Protein AF-A0A1E5H1C2-F1 (afdb_monomer)

Solvent-accessible surface area (backbone atoms only — not comparable to full-atom values): 9909 Å² total; per-residue (Å²): 133,84,81,73,75,81,50,32,29,40,32,38,46,50,62,60,50,41,64,56,42,41,72,36,27,68,92,46,72,70,67,57,64,72,64,46,50,55,28,45,54,50,37,39,63,76,68,68,50,92,62,48,50,32,43,39,26,72,94,72,74,42,76,48,85,47,63,93,86,61,96,70,83,68,59,74,91,54,32,43,55,30,37,47,40,84,45,89,51,100,44,64,61,52,39,51,54,49,46,52,53,50,35,60,67,40,62,58,45,58,39,33,40,22,51,72,87,38,75,40,31,37,38,40,52,56,97,92,38,66,27,37,42,77,65,51,62,73,92,79,52,79,81,72,86,64,49,69,60,61,72,87,45,43,48,91,81,49,66,89,59,58,64,78,72,74,121

Mean predicted aligned error: 8.04 Å

pLDDT: mean 79.49, std 15.52, range [37.47, 96.94]

Radius of gyration: 16.16 Å; Cα contacts (8 Å, |Δi|>4): 252; chains: 1; bounding box: 45×39×43 Å

Organism: NCBI:txid332950

Sequence (167 aa):
MINKPPEFCFSISYIELAANLETSIKGFKMLSENKLEERIVQYTIEAKTNDQLLFFEPELEVNVKRDTYYHIRPPSETSYLVFTQSISGPSFTNVENECLSIAESIGTNGFILLKNKAPCVAFLKKDKRWYWLPLQPYSQLPVMQTELLPFGEINEGEEFFTTFLKT

Nearest PDB structures (foldseek):
  6gb6-assembly1_A  TM=6.547E-01  e=3.790E+00  Mus musculus
  3p4o-assembly2_D  TM=6.894E-01  e=4.021E+00  Mus musculus
  3ftg-assembly1_A  TM=6.356E-01  e=4.266E+00  Mus musculus
  4n5e-assembly1_A  TM=6.238E-01  e=5.406E+00  Mus musculus
  3ws3-assembly1_A  TM=5.230E-01  e=4.526E+00  Mus musculus

Foldseek 3Di:
DPPDPWKKKKKDFPCCCQVPDVQWFAPDDWDDQVLLLVLVLVLCVVVVDPWFWWKQFVVVNDTDGDRSPDDDDDPPVGTGIMTMDIADDPDVANRQVVSVVSCVSSVTQKIFMDTNNHTAWIWGADPNFIAIDGQDAPVPHDDYPGHHDDPVRTPDPPPSCVVNPVD

Secondary structure (DSSP, 8-state):
---PPPPEEEEEEHHHHIIIIIHHBTT--PPPHHHHHHHHHHHHHHHT---EEEEEEGGGTEEEE--TT-S-PPPTTT-EEEEEEEE--SSHHHHHHHHHHHHHHHT-SEEEEEETTEEEEEEEEETTEEEEEESS-GGGSPPPSSEEPPGGGB-TT-HHHHGGG--

Structure (mmCIF, N/CA/C/O backbone):
data_AF-A0A1E5H1C2-F1
#
_entry.id   AF-A0A1E5H1C2-F1
#
loop_
_atom_site.group_PDB
_atom_site.id
_atom_site.type_symbol
_atom_site.label_atom_id
_atom_site.label_alt_id
_atom_site.label_comp_id
_atom_site.label_asym_id
_atom_site.label_entity_id
_atom_site.label_seq_id
_atom_site.pdbx_PDB_ins_code
_atom_site.Cartn_x
_atom_site.Cartn_y
_atom_site.Cartn_z
_atom_site.occupancy
_atom_site.B_iso_or_equiv
_atom_site.auth_seq_id
_atom_site.auth_comp_id
_atom_site.auth_asym_id
_atom_site.auth_atom_id
_atom_site.pdbx_PDB_model_num
ATOM 1 N N . MET A 1 1 ? 31.803 -12.620 -0.109 1.00 37.47 1 MET A N 1
ATOM 2 C CA . MET A 1 1 ? 30.844 -11.497 -0.065 1.00 37.47 1 MET A CA 1
ATOM 3 C C . MET A 1 1 ? 29.619 -11.992 0.676 1.00 37.47 1 MET A C 1
ATOM 5 O O . MET A 1 1 ? 29.053 -12.990 0.255 1.00 37.47 1 MET A O 1
ATOM 9 N N . ILE A 1 2 ? 29.278 -11.398 1.819 1.00 41.75 2 ILE A N 1
ATOM 10 C CA . ILE A 1 2 ? 28.038 -11.745 2.522 1.00 41.75 2 ILE A CA 1
ATOM 11 C C . ILE A 1 2 ? 26.930 -11.012 1.769 1.00 41.75 2 ILE A C 1
ATOM 13 O O . ILE A 1 2 ? 26.911 -9.783 1.773 1.00 41.75 2 ILE A O 1
ATOM 17 N N . ASN A 1 3 ? 26.068 -11.747 1.065 1.00 45.84 3 ASN A N 1
ATOM 18 C CA . ASN A 1 3 ? 24.878 -11.164 0.453 1.00 45.84 3 ASN A CA 1
ATOM 19 C C . ASN A 1 3 ? 23.990 -10.663 1.589 1.00 45.84 3 ASN A C 1
ATOM 21 O O . ASN A 1 3 ? 23.318 -11.451 2.254 1.00 45.84 3 ASN A O 1
ATOM 25 N N . LYS A 1 4 ? 24.042 -9.356 1.854 1.00 55.81 4 LYS A N 1
ATOM 26 C CA . LYS A 1 4 ? 23.090 -8.711 2.750 1.00 55.81 4 LYS A CA 1
ATOM 27 C C . LYS A 1 4 ? 21.698 -8.969 2.155 1.00 55.81 4 LYS A C 1
ATOM 29 O O . LYS A 1 4 ? 21.537 -8.761 0.948 1.00 55.81 4 LYS A O 1
ATOM 34 N N . PRO A 1 5 ? 20.732 -9.484 2.931 1.00 59.44 5 PRO A N 1
ATOM 35 C CA . PRO A 1 5 ? 19.395 -9.708 2.406 1.00 59.44 5 PRO A CA 1
ATOM 36 C C . PRO A 1 5 ? 18.827 -8.385 1.865 1.00 59.44 5 PRO A C 1
ATOM 38 O O . PRO A 1 5 ? 19.172 -7.323 2.397 1.00 59.44 5 PRO A O 1
ATOM 41 N N . PRO A 1 6 ? 18.015 -8.430 0.793 1.00 64.44 6 PRO A N 1
ATOM 42 C CA . PRO A 1 6 ? 17.378 -7.235 0.256 1.00 64.44 6 PRO A CA 1
ATOM 43 C C . PRO A 1 6 ? 16.566 -6.536 1.348 1.00 64.44 6 PRO A C 1
ATOM 45 O O . PRO A 1 6 ? 15.863 -7.184 2.121 1.00 64.44 6 PRO A O 1
ATOM 48 N N . GLU A 1 7 ? 16.692 -5.215 1.410 1.00 84.69 7 GLU A N 1
ATOM 49 C CA . GLU A 1 7 ? 15.958 -4.392 2.366 1.00 84.69 7 GLU A CA 1
ATOM 50 C C . GLU A 1 7 ? 14.569 -4.113 1.796 1.00 84.69 7 GLU A C 1
ATOM 52 O O . GLU A 1 7 ? 14.441 -3.539 0.709 1.00 84.69 7 GLU A O 1
ATOM 57 N N . PHE A 1 8 ? 13.534 -4.549 2.510 1.00 90.81 8 PHE A N 1
ATOM 58 C CA . PHE A 1 8 ? 12.149 -4.310 2.132 1.00 90.81 8 PHE A CA 1
ATOM 59 C C . PHE A 1 8 ? 11.567 -3.163 2.934 1.00 90.81 8 PHE A C 1
ATOM 61 O O . PHE A 1 8 ? 11.948 -2.928 4.082 1.00 90.81 8 PHE A O 1
ATOM 68 N N . CYS A 1 9 ? 10.628 -2.449 2.330 1.00 91.31 9 CYS A N 1
ATOM 69 C CA . CYS A 1 9 ? 9.930 -1.376 3.010 1.00 91.31 9 CYS A CA 1
ATOM 70 C C . CYS A 1 9 ? 8.470 -1.330 2.571 1.00 91.31 9 CYS A C 1
ATOM 72 O O . CYS A 1 9 ? 8.170 -1.314 1.377 1.00 91.31 9 CYS A O 1
ATOM 74 N N . PHE A 1 10 ? 7.576 -1.322 3.553 1.00 94.06 10 PHE A N 1
ATOM 75 C CA . PHE A 1 10 ? 6.177 -0.976 3.371 1.00 94.06 10 PHE A CA 1
ATOM 76 C C . PHE A 1 10 ? 6.083 0.535 3.164 1.00 94.06 10 PHE A C 1
ATOM 78 O O . PHE A 1 10 ? 6.635 1.283 3.969 1.00 94.06 10 PHE A O 1
ATOM 85 N N . SER A 1 11 ? 5.409 0.981 2.106 1.00 93.81 11 SER A N 1
ATOM 86 C CA . SER A 1 11 ? 5.299 2.398 1.764 1.00 93.81 11 SER A CA 1
ATOM 87 C C . SER A 1 11 ? 3.870 2.797 1.412 1.00 93.81 11 SER A C 1
ATOM 89 O O . SER A 1 11 ? 3.210 2.157 0.595 1.00 93.81 11 SER A O 1
ATOM 91 N N . ILE A 1 12 ? 3.407 3.900 1.990 1.00 93.69 12 ILE A N 1
ATOM 92 C CA . ILE A 1 12 ? 2.202 4.617 1.583 1.00 93.69 12 ILE A CA 1
ATOM 93 C C . ILE A 1 12 ? 2.649 6.013 1.155 1.00 93.69 12 ILE A C 1
ATOM 95 O O . ILE A 1 12 ? 2.884 6.862 2.006 1.00 93.69 12 ILE A O 1
ATOM 99 N N . SER A 1 13 ? 2.757 6.250 -0.151 1.00 89.19 13 SER A N 1
ATOM 100 C CA . SER A 1 13 ? 2.903 7.592 -0.730 1.00 89.19 13 SER A CA 1
ATOM 101 C C . SER A 1 13 ? 1.545 8.003 -1.287 1.00 89.19 13 SER A C 1
ATOM 103 O O . SER A 1 13 ? 1.109 7.458 -2.301 1.00 89.19 13 SER A O 1
ATOM 105 N N . TYR A 1 14 ? 0.820 8.878 -0.582 1.00 89.38 14 TYR A N 1
ATOM 106 C CA . TYR A 1 14 ? -0.601 9.110 -0.858 1.00 89.38 14 TYR A CA 1
ATOM 107 C C . TYR A 1 14 ? -0.846 9.612 -2.281 1.00 89.38 14 TYR A C 1
ATOM 109 O O . TYR A 1 14 ? -1.664 9.034 -2.995 1.00 89.38 14 TYR A O 1
ATOM 117 N N . ILE A 1 15 ? -0.122 10.651 -2.709 1.00 85.31 15 ILE A N 1
ATOM 118 C CA . ILE A 1 15 ? -0.330 11.238 -4.035 1.00 85.31 15 ILE A CA 1
ATOM 119 C C . ILE A 1 15 ? 0.057 10.265 -5.149 1.00 85.31 15 ILE A C 1
ATOM 121 O O . ILE A 1 15 ? -0.662 10.171 -6.134 1.00 85.31 15 ILE A O 1
ATOM 125 N N . GLU A 1 16 ? 1.144 9.503 -4.984 1.00 83.62 16 GLU A N 1
ATOM 126 C CA . GLU A 1 16 ? 1.595 8.533 -5.986 1.00 83.62 16 GLU A CA 1
ATOM 127 C C . GLU A 1 16 ? 0.611 7.373 -6.096 1.00 83.62 16 GLU A C 1
ATOM 129 O O . GLU A 1 16 ? 0.262 6.957 -7.197 1.00 83.62 16 GLU A O 1
ATOM 134 N N . LEU A 1 17 ? 0.120 6.866 -4.963 1.00 88.50 17 LEU A N 1
ATOM 135 C CA . LEU A 1 17 ? -0.903 5.826 -4.940 1.00 88.50 17 LEU A CA 1
ATOM 136 C C . LEU A 1 17 ? -2.206 6.321 -5.563 1.00 88.50 17 LEU A C 1
ATOM 138 O O . LEU A 1 17 ? -2.780 5.618 -6.388 1.00 88.50 17 LEU A O 1
ATOM 142 N N . ALA A 1 18 ? -2.665 7.523 -5.211 1.00 88.69 18 ALA A N 1
ATOM 143 C CA . ALA A 1 18 ? -3.888 8.083 -5.769 1.00 88.69 18 ALA A CA 1
ATOM 144 C C . ALA A 1 18 ? -3.751 8.334 -7.281 1.00 88.69 18 ALA A C 1
ATOM 146 O O . ALA A 1 18 ? -4.582 7.872 -8.060 1.00 88.69 18 ALA A O 1
ATOM 147 N N . ALA A 1 19 ? -2.670 8.995 -7.703 1.00 83.69 19 ALA A N 1
ATOM 148 C CA . ALA A 1 19 ? -2.419 9.332 -9.100 1.00 83.69 19 ALA A CA 1
ATOM 149 C C . ALA A 1 19 ? -2.227 8.095 -9.981 1.00 83.69 19 ALA A C 1
ATOM 151 O O . ALA A 1 19 ? -2.723 8.089 -11.103 1.00 83.69 19 ALA A O 1
ATOM 152 N N . ASN A 1 20 ? -1.548 7.055 -9.484 1.00 80.56 20 ASN A N 1
ATOM 153 C CA . ASN A 1 20 ? -1.289 5.845 -10.264 1.00 80.56 20 ASN A CA 1
ATOM 154 C C . ASN A 1 20 ? -2.458 4.855 -10.211 1.00 80.56 20 ASN A C 1
ATOM 156 O O . ASN A 1 20 ? -2.794 4.258 -11.228 1.00 80.56 20 ASN A O 1
ATOM 160 N N . LEU A 1 21 ? -3.076 4.636 -9.045 1.00 85.81 21 LEU A N 1
ATOM 161 C CA . LEU A 1 21 ? -4.063 3.565 -8.880 1.00 85.81 21 LEU A CA 1
ATOM 162 C C . LEU A 1 21 ? -5.502 4.015 -9.149 1.00 85.81 21 LEU A C 1
ATOM 164 O O . LEU A 1 21 ? -6.251 3.245 -9.743 1.00 85.81 21 LEU A O 1
ATOM 168 N N . GLU A 1 22 ? -5.923 5.218 -8.739 1.00 87.75 22 GLU A N 1
ATOM 169 C CA . GLU A 1 22 ? -7.323 5.648 -8.948 1.00 87.75 22 GLU A CA 1
ATOM 170 C C . GLU A 1 22 ? -7.637 5.915 -10.421 1.00 87.75 22 GLU A C 1
ATOM 172 O O . GLU A 1 22 ? -8.753 5.677 -10.878 1.00 87.75 22 GLU A O 1
ATOM 177 N N . THR A 1 23 ? -6.647 6.389 -11.173 1.00 82.25 23 THR A N 1
ATOM 178 C CA . THR A 1 23 ? -6.757 6.628 -12.618 1.00 82.25 23 THR A CA 1
ATOM 179 C C . THR A 1 23 ? -6.720 5.327 -13.411 1.00 82.25 23 THR A C 1
ATOM 181 O O . THR A 1 23 ? -7.409 5.198 -14.422 1.00 82.25 23 THR A O 1
ATOM 184 N N . SER A 1 24 ? -5.966 4.338 -12.931 1.00 83.69 24 SER A N 1
ATOM 185 C CA . SER A 1 24 ? -5.673 3.131 -13.701 1.00 83.69 24 SER A CA 1
ATOM 186 C C . SER A 1 24 ? -6.555 1.940 -13.355 1.00 83.69 24 SER A C 1
ATOM 188 O O . SER A 1 24 ? -6.661 1.025 -14.168 1.00 83.69 24 SER A O 1
ATOM 190 N N . ILE A 1 25 ? -7.190 1.916 -12.180 1.00 87.75 25 ILE A N 1
ATOM 191 C CA . ILE A 1 25 ? -7.942 0.754 -11.695 1.00 87.75 25 ILE A CA 1
ATOM 192 C C . ILE A 1 25 ? -9.431 1.074 -11.543 1.00 87.75 25 ILE A C 1
ATOM 194 O O . ILE A 1 25 ? -9.842 1.987 -10.825 1.00 87.75 25 ILE A O 1
ATOM 198 N N . LYS A 1 26 ? -10.277 0.256 -12.174 1.00 86.81 26 LYS A N 1
ATOM 199 C CA . LYS A 1 26 ? -11.735 0.414 -12.171 1.00 86.81 26 LYS A CA 1
ATOM 200 C C . LYS A 1 26 ? -12.307 0.285 -10.764 1.00 86.81 26 LYS A C 1
ATOM 202 O O . LYS A 1 26 ? -12.201 -0.754 -10.104 1.00 86.81 26 LYS A O 1
ATOM 207 N N . GLY A 1 27 ? -12.991 1.341 -10.328 1.00 84.94 27 GLY A N 1
ATOM 208 C CA . GLY A 1 27 ? -13.686 1.373 -9.041 1.00 84.94 27 GLY A CA 1
ATOM 209 C C . GLY A 1 27 ? -12.756 1.347 -7.827 1.00 84.94 27 GLY A C 1
ATOM 210 O O . GLY A 1 27 ? -13.231 1.098 -6.720 1.00 84.94 27 GLY A O 1
ATOM 211 N N . PHE A 1 28 ? -11.454 1.585 -8.012 1.00 88.94 28 PHE A N 1
ATOM 212 C CA . PHE A 1 28 ? -10.533 1.795 -6.906 1.00 88.94 28 PHE A CA 1
ATOM 213 C C . PHE A 1 28 ? -10.571 3.256 -6.460 1.00 88.94 28 PHE A C 1
ATOM 215 O O . PHE A 1 28 ? -10.652 4.169 -7.276 1.00 88.94 28 PHE A O 1
ATOM 222 N N . LYS A 1 29 ? -10.519 3.474 -5.148 1.00 90.56 29 LYS A N 1
ATOM 223 C CA . LYS A 1 29 ? -10.415 4.806 -4.561 1.00 90.56 29 LYS A CA 1
ATOM 224 C C . LYS A 1 29 ? -9.642 4.711 -3.265 1.00 90.56 29 LYS A C 1
ATOM 226 O O . LYS A 1 29 ? -10.054 3.946 -2.394 1.00 90.56 29 LYS A O 1
ATOM 231 N N . MET A 1 30 ? -8.571 5.475 -3.114 1.00 91.88 30 MET A N 1
ATOM 232 C CA . MET A 1 30 ? -7.813 5.531 -1.872 1.00 91.88 30 MET A CA 1
ATOM 233 C C . MET A 1 30 ? -8.685 6.069 -0.737 1.00 91.88 30 MET A C 1
ATOM 235 O O . MET A 1 30 ? -9.580 6.903 -0.917 1.00 91.88 30 MET A O 1
ATOM 239 N N . LEU A 1 31 ? -8.422 5.587 0.476 1.00 92.69 31 LEU A N 1
ATOM 240 C CA . LEU A 1 31 ? -8.932 6.245 1.672 1.00 92.69 31 LEU A CA 1
ATOM 241 C C . LEU A 1 31 ? -8.402 7.681 1.705 1.00 92.69 31 LEU A C 1
ATOM 243 O O . LEU A 1 31 ? -7.201 7.861 1.592 1.00 92.69 31 LEU A O 1
ATOM 247 N N . SER A 1 32 ? -9.269 8.678 1.905 1.00 91.88 32 SER A N 1
ATOM 248 C CA . SER A 1 32 ? -8.866 10.094 1.939 1.00 91.88 32 SER A CA 1
ATOM 249 C C . SER A 1 32 ? -7.649 10.339 2.836 1.00 91.88 32 SER A C 1
ATOM 251 O O . SER A 1 32 ? -7.651 9.860 3.972 1.00 91.88 32 SER A O 1
ATOM 253 N N . GLU A 1 33 ? -6.706 11.162 2.374 1.00 90.19 33 GLU A N 1
ATOM 254 C CA . GLU A 1 33 ? -5.422 11.430 3.042 1.00 90.19 33 GLU A CA 1
ATOM 255 C C . GLU A 1 33 ? -5.556 11.693 4.547 1.00 90.19 33 GLU A C 1
ATOM 257 O O . GLU A 1 33 ? -4.930 11.000 5.335 1.00 90.19 33 GLU A O 1
ATOM 262 N N . ASN A 1 34 ? -6.451 12.599 4.961 1.00 88.06 34 ASN A N 1
ATOM 263 C CA . ASN A 1 34 ? -6.641 12.942 6.379 1.00 88.06 34 ASN A CA 1
ATOM 264 C C . ASN A 1 34 ? -7.021 11.724 7.242 1.00 88.06 34 ASN A C 1
ATOM 266 O O . ASN A 1 34 ? -6.516 11.551 8.344 1.00 88.06 34 ASN A O 1
ATOM 270 N N . LYS A 1 35 ? -7.901 10.850 6.734 1.00 91.75 35 LYS A N 1
ATOM 271 C CA . LYS A 1 35 ? -8.286 9.623 7.453 1.00 91.75 35 LYS A CA 1
ATOM 272 C C . LYS A 1 35 ? -7.144 8.617 7.495 1.00 91.75 35 LYS A C 1
ATOM 274 O O . LYS A 1 35 ? -7.067 7.822 8.426 1.00 91.75 35 LYS A O 1
ATOM 279 N N . LEU A 1 36 ? -6.315 8.591 6.456 1.00 92.19 36 LEU A N 1
ATOM 280 C CA . LEU A 1 36 ? -5.161 7.709 6.391 1.00 92.19 36 LEU A CA 1
ATOM 281 C C . LEU A 1 36 ? -4.074 8.174 7.366 1.00 92.19 36 LEU A C 1
ATOM 283 O O . LEU A 1 36 ? -3.551 7.354 8.111 1.00 92.19 36 LEU A O 1
ATOM 287 N N . GLU A 1 37 ? -3.823 9.482 7.430 1.00 89.00 37 GLU A N 1
ATOM 288 C CA . GLU A 1 37 ? -2.960 10.134 8.419 1.00 89.00 37 GLU A CA 1
ATOM 289 C C . GLU A 1 37 ? -3.400 9.789 9.850 1.00 89.00 37 GLU A C 1
ATOM 291 O O . GLU A 1 37 ? -2.609 9.225 10.603 1.00 89.00 37 GLU A O 1
ATOM 296 N N . GLU A 1 38 ? -4.673 10.025 10.203 1.00 88.62 38 GLU A N 1
ATOM 297 C CA . GLU A 1 38 ? -5.233 9.689 11.526 1.00 88.62 38 GLU A CA 1
ATOM 298 C C . GLU A 1 38 ? -4.981 8.223 11.912 1.00 88.62 38 GLU A C 1
ATOM 300 O O . GLU A 1 38 ? -4.588 7.918 13.040 1.00 88.62 38 GLU A O 1
ATOM 305 N N . ARG A 1 39 ? -5.181 7.299 10.967 1.00 92.56 39 ARG A N 1
ATOM 306 C CA . ARG A 1 39 ? -5.001 5.863 11.204 1.00 92.56 39 ARG A CA 1
ATOM 307 C C . ARG A 1 39 ? -3.540 5.453 11.328 1.00 92.56 39 ARG A C 1
ATOM 309 O O . ARG A 1 39 ? -3.232 4.594 12.147 1.00 92.56 39 ARG A O 1
ATOM 316 N N . ILE A 1 40 ? -2.647 6.055 10.545 1.00 89.88 40 ILE A N 1
ATOM 317 C CA . ILE A 1 40 ? -1.206 5.807 10.656 1.00 89.88 40 ILE A CA 1
ATOM 318 C C . ILE A 1 40 ? -0.690 6.321 12.000 1.00 89.88 40 ILE A C 1
ATOM 320 O O . ILE A 1 40 ? 0.048 5.610 12.673 1.00 89.88 40 ILE A O 1
ATOM 324 N N . VAL A 1 41 ? -1.122 7.509 12.435 1.00 85.62 41 VAL A N 1
ATOM 325 C CA . VAL A 1 41 ? -0.778 8.041 13.762 1.00 85.62 41 VAL A CA 1
ATOM 326 C C . VAL A 1 41 ? -1.230 7.078 14.861 1.00 85.62 41 VAL A C 1
ATOM 328 O O . VAL A 1 41 ? -0.430 6.728 15.730 1.00 85.62 41 VAL A O 1
ATOM 331 N N . GLN A 1 42 ? -2.476 6.596 14.798 1.00 88.50 42 GLN A N 1
ATOM 332 C CA . GLN A 1 42 ? -2.993 5.621 15.760 1.00 88.50 42 GLN A CA 1
ATOM 333 C C . GLN A 1 42 ? -2.172 4.322 15.755 1.00 88.50 42 GLN A C 1
ATOM 335 O O . GLN A 1 42 ? -1.756 3.859 16.817 1.00 88.50 42 GLN A O 1
ATOM 340 N N . TYR A 1 43 ? -1.891 3.772 14.570 1.00 90.62 43 TYR A N 1
ATOM 341 C CA . TYR A 1 43 ? -1.069 2.573 14.401 1.00 90.62 43 TYR A CA 1
ATOM 342 C C . TYR A 1 43 ? 0.317 2.734 15.038 1.00 90.62 43 TYR A C 1
ATOM 344 O O . TYR A 1 43 ? 0.719 1.889 15.834 1.00 90.62 43 TYR A O 1
ATOM 352 N N . THR A 1 44 ? 1.026 3.828 14.749 1.00 85.19 44 THR A N 1
ATOM 353 C CA . THR A 1 44 ? 2.377 4.085 15.276 1.00 85.19 44 THR A CA 1
ATOM 354 C C . THR A 1 44 ? 2.379 4.181 16.806 1.00 85.19 44 THR A C 1
ATOM 356 O O . THR A 1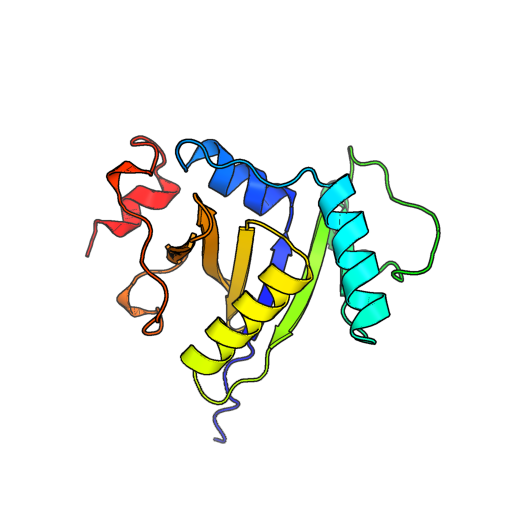 44 ? 3.265 3.632 17.465 1.00 85.19 44 THR A O 1
ATOM 359 N N . ILE A 1 45 ? 1.356 4.818 17.393 1.00 83.06 45 ILE A N 1
ATOM 360 C CA . ILE A 1 45 ? 1.185 4.912 18.852 1.00 83.06 45 ILE A CA 1
ATOM 361 C C . ILE A 1 45 ? 0.947 3.526 19.469 1.00 83.06 45 ILE A C 1
ATOM 363 O O . ILE A 1 45 ? 1.590 3.172 20.461 1.00 83.06 45 ILE A O 1
ATOM 367 N N . GLU A 1 46 ? 0.032 2.739 18.902 1.00 85.44 46 GLU A N 1
ATOM 368 C CA . GLU A 1 46 ? -0.343 1.420 19.426 1.00 85.44 46 GLU A CA 1
ATOM 369 C C . GLU A 1 46 ? 0.778 0.387 19.269 1.00 85.44 46 GLU A C 1
ATOM 371 O O . GLU A 1 46 ? 1.084 -0.353 20.208 1.00 85.44 46 GLU A O 1
ATOM 376 N N . ALA A 1 47 ? 1.423 0.367 18.102 1.00 79.56 47 ALA A N 1
ATOM 377 C CA . ALA A 1 47 ? 2.513 -0.543 17.779 1.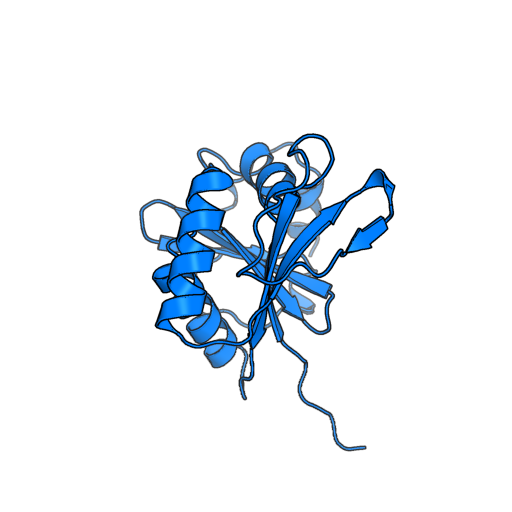00 79.56 47 ALA A CA 1
ATOM 378 C C . ALA A 1 47 ? 3.833 -0.159 18.473 1.00 79.56 47 ALA A C 1
ATOM 380 O O . ALA A 1 47 ? 4.776 -0.952 18.472 1.00 79.56 47 ALA A O 1
ATOM 381 N N . LYS A 1 48 ? 3.902 1.033 19.091 1.00 70.50 48 LYS A N 1
ATOM 382 C CA . LYS A 1 48 ? 5.116 1.610 19.697 1.00 70.50 48 LYS A CA 1
ATOM 383 C C . LYS A 1 48 ? 6.306 1.585 18.737 1.00 70.50 48 LYS A C 1
ATOM 385 O O . LYS A 1 48 ? 7.440 1.326 19.151 1.00 70.50 48 LYS A O 1
ATOM 390 N N . THR A 1 49 ? 6.047 1.795 17.453 1.00 69.31 49 THR A N 1
ATOM 391 C CA . THR A 1 49 ? 7.100 1.805 16.446 1.00 69.31 49 THR A CA 1
ATOM 392 C C . THR A 1 49 ? 7.737 3.189 16.376 1.00 69.31 49 THR A C 1
ATOM 394 O O . THR A 1 49 ? 7.100 4.205 16.639 1.00 69.31 49 THR A O 1
ATOM 397 N N . ASN A 1 50 ? 9.020 3.235 16.015 1.00 62.38 50 ASN A N 1
ATOM 398 C CA . ASN A 1 50 ? 9.710 4.485 15.672 1.00 62.38 50 ASN A CA 1
ATOM 399 C C . ASN A 1 50 ? 9.578 4.782 14.165 1.00 62.38 50 ASN A C 1
ATOM 401 O O . ASN A 1 50 ? 10.469 5.401 13.573 1.00 62.38 50 ASN A O 1
ATOM 405 N N . ASP A 1 51 ? 8.526 4.255 13.532 1.00 69.06 51 ASP A N 1
ATOM 406 C CA . ASP A 1 51 ? 8.326 4.362 12.091 1.00 69.06 51 ASP A CA 1
ATOM 407 C C . ASP A 1 51 ? 8.001 5.797 11.697 1.00 69.06 51 ASP A C 1
ATOM 409 O O . ASP A 1 51 ? 7.491 6.596 12.484 1.00 69.06 51 ASP A O 1
ATOM 413 N N . GLN A 1 52 ? 8.371 6.149 10.470 1.00 63.09 52 GLN A N 1
ATOM 414 C CA . GLN A 1 52 ? 8.444 7.543 10.059 1.00 63.09 52 GLN A CA 1
ATOM 415 C C . GLN A 1 52 ? 7.208 7.914 9.248 1.00 63.09 52 GLN A C 1
ATOM 417 O O . GLN A 1 52 ? 7.014 7.426 8.133 1.00 63.09 52 GLN A O 1
ATOM 422 N N . LEU A 1 53 ? 6.399 8.813 9.810 1.00 68.25 53 LEU A N 1
ATOM 423 C CA . LEU A 1 53 ? 5.445 9.616 9.058 1.00 68.25 53 LEU A CA 1
ATOM 424 C C . LEU A 1 53 ? 6.168 10.862 8.552 1.00 68.25 53 LEU A C 1
ATOM 426 O O . LEU A 1 53 ? 6.786 11.593 9.324 1.00 68.25 53 LEU A O 1
ATOM 430 N N . LEU A 1 54 ? 6.131 11.080 7.249 1.00 67.06 54 LEU A N 1
ATOM 431 C CA . LEU A 1 54 ? 6.825 12.155 6.563 1.00 67.06 54 LEU A CA 1
ATOM 432 C C . LEU A 1 54 ? 5.815 12.935 5.725 1.00 67.06 54 LEU A C 1
ATOM 434 O O . LEU A 1 54 ? 4.842 12.382 5.213 1.00 67.06 54 LEU A O 1
ATOM 438 N N . PHE A 1 55 ? 6.083 14.224 5.555 1.00 67.94 55 PHE A N 1
ATOM 439 C CA . PHE A 1 55 ? 5.446 15.020 4.517 1.00 67.94 55 PHE A CA 1
ATOM 440 C C . PHE A 1 55 ? 6.511 15.343 3.476 1.00 67.94 55 PHE A C 1
ATOM 442 O O . PHE A 1 55 ? 7.564 15.894 3.813 1.00 67.94 55 PHE A O 1
ATOM 449 N N . PHE A 1 56 ? 6.263 14.961 2.226 1.00 64.31 56 PHE A N 1
ATOM 450 C CA . PHE A 1 56 ? 7.138 15.332 1.119 1.00 64.31 56 PHE A CA 1
ATOM 451 C C . PHE A 1 56 ? 6.675 16.660 0.535 1.00 64.31 56 PHE A C 1
ATOM 453 O O . PHE A 1 56 ? 5.493 16.798 0.231 1.00 64.31 56 PHE A O 1
ATOM 460 N N . GLU A 1 57 ? 7.596 17.613 0.382 1.00 65.00 57 GLU A N 1
ATOM 461 C CA . GLU A 1 57 ? 7.341 18.930 -0.205 1.00 65.00 57 GLU A CA 1
ATOM 462 C C . GLU A 1 57 ? 7.973 18.977 -1.616 1.00 65.00 57 GLU A C 1
ATOM 464 O O . GLU A 1 57 ? 9.195 19.125 -1.724 1.00 65.00 57 GLU A O 1
ATOM 469 N N . PRO A 1 58 ? 7.187 18.827 -2.708 1.00 58.97 58 PRO A N 1
ATOM 470 C CA . PRO A 1 58 ? 7.726 18.658 -4.063 1.00 58.97 58 PRO A CA 1
ATOM 471 C C . PRO A 1 58 ? 8.568 19.835 -4.545 1.00 58.97 58 PRO A C 1
ATOM 473 O O . PRO A 1 58 ? 9.576 19.636 -5.213 1.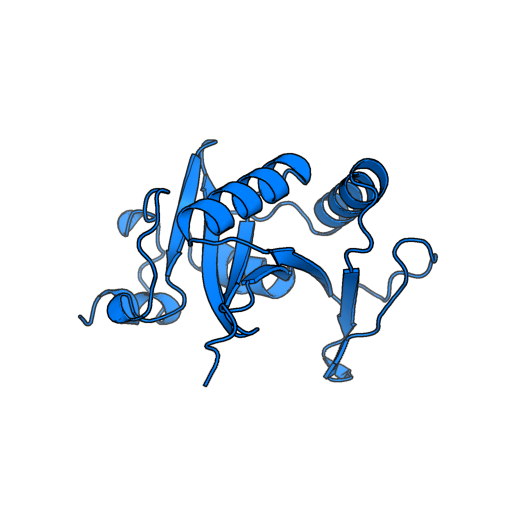00 58.97 58 PRO A O 1
ATOM 476 N N . GLU A 1 59 ? 8.182 21.058 -4.173 1.00 61.59 59 GLU A N 1
ATOM 477 C CA . GLU A 1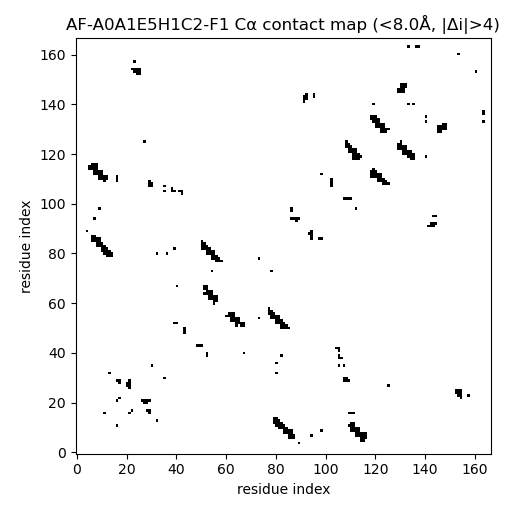 59 ? 8.869 22.289 -4.584 1.00 61.59 59 GLU A CA 1
ATOM 478 C C . GLU A 1 59 ? 10.283 22.413 -4.007 1.00 61.59 59 GLU A C 1
ATOM 480 O O . GLU A 1 59 ? 11.107 23.158 -4.534 1.00 61.59 59 GLU A O 1
ATOM 485 N N . LEU A 1 60 ? 10.569 21.687 -2.925 1.00 56.72 60 LEU A N 1
ATOM 486 C CA . LEU A 1 60 ? 11.869 21.703 -2.266 1.00 56.72 60 LEU A CA 1
ATOM 487 C C . LEU A 1 60 ? 12.692 20.446 -2.571 1.00 56.72 60 LEU A C 1
ATOM 489 O O . LEU A 1 60 ? 13.867 20.412 -2.222 1.00 56.72 60 LEU A O 1
ATOM 493 N N . GLU A 1 61 ? 12.094 19.410 -3.174 1.00 56.22 61 GLU A N 1
ATOM 494 C CA . GLU A 1 61 ? 12.666 18.055 -3.298 1.00 56.22 61 GLU A CA 1
ATOM 495 C C . GLU A 1 61 ? 13.181 17.476 -1.961 1.00 56.22 61 GLU A C 1
ATOM 497 O O . GLU A 1 61 ? 13.977 16.533 -1.923 1.00 56.22 61 GLU A O 1
ATOM 502 N N . VAL A 1 62 ? 12.728 18.025 -0.829 1.00 56.25 62 VAL A N 1
ATOM 503 C CA . VAL A 1 62 ? 13.167 17.616 0.505 1.00 56.25 62 VAL A CA 1
ATOM 504 C C . VAL A 1 62 ? 12.059 16.819 1.180 1.00 56.25 62 VAL A C 1
ATOM 506 O O . VAL A 1 62 ? 10.942 17.292 1.379 1.00 56.25 62 VAL A O 1
ATOM 509 N N . ASN A 1 63 ? 12.405 15.608 1.618 1.00 56.44 63 ASN A N 1
ATOM 510 C CA . ASN A 1 63 ? 11.640 14.906 2.641 1.00 56.44 63 ASN A CA 1
ATOM 511 C C . ASN A 1 63 ? 11.900 15.598 3.981 1.00 56.44 63 ASN A C 1
ATOM 513 O O . ASN A 1 63 ? 12.949 15.388 4.600 1.00 56.44 63 ASN A O 1
ATOM 517 N N . VAL A 1 64 ? 10.976 16.443 4.436 1.00 55.28 64 VAL A N 1
ATOM 518 C CA . VAL A 1 64 ? 11.112 17.064 5.753 1.00 55.28 64 VAL A CA 1
ATOM 519 C C . VAL A 1 64 ? 10.651 16.049 6.791 1.00 55.28 64 VAL A C 1
ATOM 521 O O . VAL A 1 64 ? 9.463 15.756 6.922 1.00 55.28 64 VAL A O 1
ATOM 524 N N . LYS A 1 65 ? 11.606 15.502 7.551 1.00 51.44 65 LYS A N 1
ATOM 525 C CA . LYS A 1 65 ? 11.303 14.660 8.711 1.00 51.44 65 LYS A CA 1
ATOM 526 C C . LYS A 1 65 ? 10.568 15.504 9.743 1.00 51.44 65 LYS A C 1
ATOM 528 O O . LYS A 1 65 ? 11.171 16.379 10.363 1.00 51.44 65 LYS A O 1
ATOM 533 N N . ARG A 1 66 ? 9.281 15.239 9.936 1.00 55.00 66 ARG A N 1
ATOM 534 C CA . ARG A 1 66 ? 8.496 15.861 11.001 1.00 55.00 66 ARG A CA 1
ATOM 535 C C . ARG A 1 66 ? 8.071 14.763 11.958 1.00 55.00 66 ARG A C 1
ATOM 537 O O . ARG A 1 66 ? 7.561 13.734 11.539 1.00 55.00 66 ARG A O 1
ATOM 544 N N . ASP A 1 67 ? 8.404 14.955 13.228 1.00 49.16 67 ASP A N 1
ATOM 545 C CA . ASP A 1 67 ? 8.049 14.015 14.283 1.00 49.16 67 ASP A CA 1
ATOM 546 C C . ASP A 1 67 ? 6.527 13.855 14.297 1.00 49.16 67 ASP A C 1
ATOM 548 O O . ASP A 1 67 ? 5.805 14.856 14.284 1.00 49.16 67 ASP A O 1
ATOM 552 N N . THR A 1 68 ? 6.053 12.614 14.378 1.00 47.53 68 THR A N 1
ATOM 553 C CA . THR A 1 68 ? 4.637 12.208 14.483 1.00 47.53 68 THR A CA 1
ATOM 554 C C . THR A 1 68 ? 3.874 12.943 15.600 1.00 47.53 68 THR A C 1
ATOM 556 O O . THR A 1 68 ? 2.650 12.893 15.658 1.00 47.53 68 THR A O 1
ATOM 559 N N . TYR A 1 69 ? 4.605 13.628 16.486 1.00 47.94 69 TYR A N 1
ATOM 560 C CA . TYR A 1 69 ? 4.143 14.312 17.687 1.00 47.94 69 TYR A CA 1
ATOM 561 C C . TYR A 1 69 ? 4.157 15.857 17.617 1.00 47.94 69 TYR A C 1
ATOM 563 O O . TYR A 1 69 ? 3.759 16.484 18.598 1.00 47.94 69 TYR A O 1
ATOM 571 N N . TYR A 1 70 ? 4.589 16.499 16.515 1.00 45.66 70 TYR A N 1
ATOM 572 C CA . TYR A 1 70 ? 4.656 17.973 16.423 1.00 45.66 70 TYR A CA 1
ATOM 573 C C . TYR A 1 70 ? 3.695 18.614 15.397 1.00 45.66 70 TYR A C 1
ATOM 575 O O . TYR A 1 70 ? 3.529 18.184 14.261 1.00 45.66 70 TYR A O 1
ATOM 583 N N . HIS A 1 71 ? 3.080 19.711 15.850 1.00 51.94 71 HIS A N 1
ATOM 584 C CA . HIS A 1 71 ? 1.747 20.227 15.507 1.00 51.94 71 HIS A CA 1
ATOM 585 C C . HIS A 1 71 ? 1.600 21.144 14.274 1.00 51.94 71 HIS A C 1
ATOM 587 O O . HIS A 1 71 ? 0.681 21.962 14.246 1.00 51.94 71 HIS A O 1
ATOM 593 N N . ILE A 1 72 ? 2.445 21.057 13.242 1.00 57.75 72 ILE A N 1
ATOM 594 C CA . ILE A 1 72 ? 2.224 21.878 12.031 1.00 57.75 72 ILE A CA 1
ATOM 595 C C . ILE A 1 72 ? 2.329 21.022 10.774 1.00 57.75 72 ILE A C 1
ATOM 597 O O . ILE A 1 72 ? 3.415 20.830 10.215 1.00 57.75 72 ILE A O 1
ATOM 601 N N . ARG A 1 73 ? 1.159 20.545 10.328 1.00 61.91 73 ARG A N 1
ATOM 602 C CA . ARG A 1 73 ? 0.956 20.006 8.983 1.00 61.91 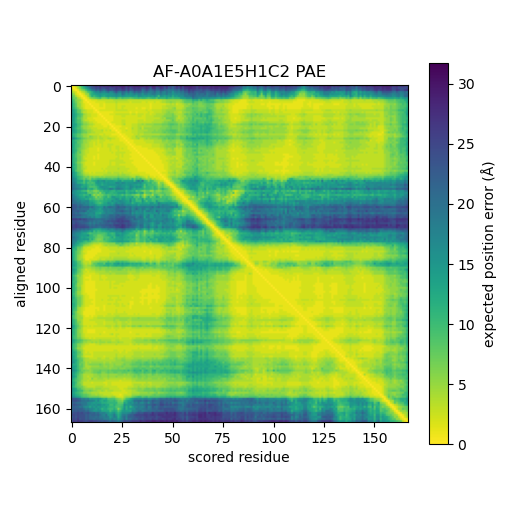73 ARG A CA 1
ATOM 603 C C . ARG A 1 73 ? 1.346 21.098 7.974 1.00 61.91 73 ARG A C 1
ATOM 605 O O . ARG A 1 73 ? 0.839 22.219 8.098 1.00 61.91 73 ARG A O 1
ATOM 612 N N . PRO A 1 74 ? 2.251 20.830 7.019 1.00 63.38 74 PRO A N 1
ATOM 613 C CA . PRO A 1 74 ? 2.470 21.759 5.923 1.00 63.38 74 PRO A CA 1
ATOM 614 C C . PRO A 1 74 ? 1.179 21.890 5.093 1.00 63.38 74 PRO A C 1
ATOM 616 O O . PRO A 1 74 ? 0.325 21.001 5.136 1.00 63.38 74 PRO A O 1
ATOM 619 N N . PRO A 1 75 ? 0.981 22.995 4.359 1.00 67.50 75 PRO A N 1
ATOM 620 C CA . PRO A 1 75 ? -0.176 23.127 3.483 1.00 67.50 75 PRO A CA 1
ATOM 621 C C . PRO A 1 75 ? -0.300 21.907 2.558 1.00 67.50 75 PRO A C 1
ATOM 623 O O . PRO A 1 75 ? 0.685 21.459 1.972 1.00 67.50 75 PRO A O 1
ATOM 626 N N . SER A 1 76 ? -1.510 21.362 2.418 1.00 65.81 76 SER A N 1
ATOM 627 C CA . SER A 1 76 ? -1.775 20.221 1.524 1.00 65.81 76 SER A CA 1
ATOM 628 C C . SER A 1 76 ? -1.534 20.556 0.049 1.00 65.81 76 SER A C 1
ATOM 630 O O . SER A 1 76 ? -1.412 19.666 -0.779 1.00 65.81 76 SER A O 1
ATOM 632 N N . GLU A 1 77 ? -1.479 21.845 -0.288 1.00 69.25 77 GLU A N 1
ATOM 633 C CA . GLU A 1 77 ? -1.125 22.337 -1.623 1.00 69.25 77 GLU A CA 1
ATOM 634 C C . GLU A 1 77 ? 0.363 22.132 -1.942 1.00 69.25 77 GLU A C 1
ATOM 636 O O . GLU A 1 77 ? 0.730 22.027 -3.107 1.00 69.25 77 GLU A O 1
ATOM 641 N N . THR A 1 78 ? 1.214 22.048 -0.916 1.00 67.50 78 THR A N 1
ATOM 642 C CA . THR A 1 78 ? 2.674 21.991 -1.059 1.00 67.50 78 THR A CA 1
ATOM 643 C C . THR A 1 78 ? 3.272 20.722 -0.468 1.00 67.50 78 THR A C 1
ATOM 645 O O . THR A 1 78 ? 4.491 20.591 -0.435 1.00 67.50 78 THR A O 1
ATOM 648 N N . SER A 1 79 ? 2.450 19.803 0.048 1.00 72.94 79 SER A N 1
ATOM 649 C CA . SER A 1 79 ? 2.936 18.577 0.671 1.00 72.94 79 SER A CA 1
ATOM 650 C C . SER A 1 79 ? 1.939 17.430 0.613 1.00 72.94 79 SER A C 1
ATOM 652 O O . SER A 1 79 ? 0.732 17.660 0.590 1.00 72.94 79 SER A O 1
ATOM 654 N N . TYR A 1 80 ? 2.447 16.198 0.635 1.00 77.62 80 TYR A N 1
ATOM 655 C CA . TYR A 1 80 ? 1.615 15.000 0.744 1.00 77.62 80 TYR A CA 1
ATOM 656 C C . TYR A 1 80 ? 2.174 13.980 1.735 1.00 77.62 80 TYR A C 1
ATOM 658 O O . TYR A 1 80 ? 3.371 13.949 2.036 1.00 77.62 80 TYR A O 1
ATOM 666 N N . LEU A 1 81 ? 1.269 13.141 2.230 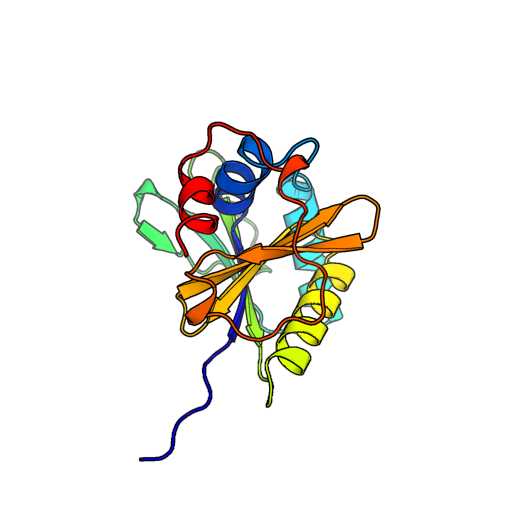1.00 85.75 81 LEU A N 1
ATOM 667 C CA . LEU A 1 81 ? 1.522 12.095 3.207 1.00 85.75 81 LEU A CA 1
ATOM 668 C C . LEU A 1 81 ? 2.400 10.981 2.628 1.00 85.75 81 LEU A C 1
ATOM 670 O O . LEU A 1 81 ? 2.037 10.328 1.643 1.00 85.75 81 LEU A O 1
ATOM 674 N N . VAL A 1 82 ? 3.519 10.720 3.301 1.00 87.62 82 VAL A N 1
ATOM 675 C CA . VAL A 1 82 ? 4.387 9.569 3.061 1.00 87.62 82 VAL A CA 1
ATOM 676 C C . VAL A 1 82 ? 4.584 8.818 4.371 1.00 87.62 82 VAL A C 1
ATOM 678 O O . VAL A 1 82 ? 5.005 9.387 5.371 1.00 87.62 82 VAL A O 1
ATOM 681 N N . PHE A 1 83 ? 4.314 7.521 4.376 1.00 88.75 83 PHE A N 1
ATOM 682 C CA . PHE A 1 83 ? 4.625 6.647 5.501 1.00 88.75 83 PHE A CA 1
ATOM 683 C C . PHE A 1 83 ? 5.466 5.479 5.025 1.00 88.75 83 PHE A C 1
ATOM 685 O O . PHE A 1 83 ? 5.123 4.829 4.037 1.00 88.75 83 PHE A O 1
ATOM 692 N N . THR A 1 84 ? 6.551 5.202 5.742 1.00 89.25 84 THR A N 1
ATOM 693 C CA . THR A 1 84 ? 7.441 4.086 5.427 1.00 89.25 84 THR A CA 1
ATOM 694 C C . THR A 1 84 ? 7.827 3.314 6.674 1.00 89.25 84 THR A C 1
ATOM 696 O O . THR A 1 84 ? 8.198 3.914 7.683 1.00 89.25 84 THR A O 1
ATOM 699 N N . GLN A 1 85 ? 7.827 1.990 6.562 1.00 90.19 85 GLN A N 1
ATOM 700 C CA . GLN A 1 85 ? 8.238 1.075 7.621 1.00 90.19 85 GLN A CA 1
ATOM 701 C C . GLN A 1 85 ? 9.154 -0.002 7.043 1.00 90.19 85 GLN A C 1
ATOM 703 O O . GLN A 1 85 ? 8.825 -0.646 6.043 1.00 90.19 85 GLN A O 1
ATOM 708 N N . SER A 1 86 ? 10.338 -0.169 7.632 1.00 90.06 86 SER A N 1
ATOM 709 C CA . SER A 1 86 ? 11.294 -1.199 7.215 1.00 90.06 86 SER A CA 1
ATOM 710 C C . SER A 1 86 ? 10.774 -2.581 7.593 1.00 90.06 86 SER A C 1
ATOM 712 O O . SER A 1 86 ? 10.383 -2.807 8.734 1.00 90.06 86 SER A O 1
ATOM 714 N N . ILE A 1 87 ? 10.832 -3.517 6.649 1.00 90.19 87 ILE A N 1
ATOM 715 C CA . ILE A 1 87 ? 10.336 -4.884 6.808 1.00 90.19 87 ILE A CA 1
ATOM 716 C C . ILE A 1 87 ? 11.515 -5.844 6.720 1.00 90.19 87 ILE A C 1
ATOM 718 O O . ILE A 1 87 ? 12.299 -5.807 5.767 1.00 90.19 87 ILE A O 1
ATOM 722 N N . SER A 1 88 ? 11.655 -6.704 7.726 1.00 83.19 88 SER A N 1
ATOM 723 C CA . SER A 1 88 ? 12.737 -7.687 7.800 1.00 83.19 88 SER A CA 1
ATOM 724 C C . SER A 1 88 ? 12.162 -9.093 7.733 1.00 83.19 88 SER A C 1
ATOM 726 O O . SER A 1 88 ? 11.582 -9.578 8.695 1.00 83.19 88 SER A O 1
ATOM 728 N N . GLY A 1 89 ? 12.384 -9.785 6.617 1.00 78.69 89 GLY A N 1
ATOM 729 C CA . GLY A 1 89 ? 11.903 -11.151 6.435 1.00 78.69 89 GLY A CA 1
ATOM 730 C C . GLY A 1 89 ? 12.944 -12.055 5.774 1.00 78.69 89 GLY A C 1
ATOM 731 O O . GLY A 1 89 ? 13.679 -11.604 4.894 1.00 78.69 89 GLY A O 1
ATOM 732 N N . PRO A 1 90 ? 13.012 -13.346 6.154 1.00 76.81 90 PRO A N 1
ATOM 733 C CA . PRO A 1 90 ? 13.910 -14.314 5.520 1.00 76.81 90 PRO A CA 1
ATOM 734 C C . PRO A 1 90 ? 13.442 -14.726 4.115 1.00 76.81 90 PRO A C 1
ATOM 736 O O . PRO A 1 90 ? 14.204 -15.328 3.362 1.00 76.81 90 PRO A O 1
ATOM 739 N N . SER A 1 91 ? 12.186 -14.434 3.766 1.00 83.50 91 SER A N 1
ATOM 740 C CA . SER A 1 91 ? 11.562 -14.773 2.490 1.00 83.50 91 SER A CA 1
ATOM 741 C C . SER A 1 91 ? 10.571 -13.685 2.074 1.00 83.50 91 SER A C 1
ATOM 743 O O . SER A 1 91 ? 10.075 -12.934 2.915 1.00 83.50 91 SER A O 1
ATOM 745 N N . PHE A 1 92 ? 10.234 -13.638 0.786 1.00 84.62 92 PHE A N 1
ATOM 746 C CA . PHE A 1 92 ? 9.208 -12.728 0.279 1.00 84.62 92 PHE A CA 1
ATOM 747 C C . PHE A 1 92 ? 7.813 -13.023 0.819 1.00 84.62 92 PHE A C 1
ATOM 749 O O . PHE A 1 92 ? 7.079 -12.088 1.098 1.00 84.62 92 PHE A O 1
ATOM 756 N N . THR A 1 93 ? 7.470 -14.291 1.039 1.00 88.25 93 THR A N 1
ATOM 757 C CA . THR A 1 93 ? 6.190 -14.662 1.651 1.00 88.25 93 THR A CA 1
ATOM 758 C C . THR A 1 93 ? 6.056 -14.086 3.060 1.00 88.25 93 THR A C 1
ATOM 760 O O . THR A 1 93 ? 4.990 -13.610 3.436 1.00 88.25 93 THR A O 1
ATOM 763 N N . ASN A 1 94 ? 7.143 -14.077 3.839 1.00 90.25 94 ASN A N 1
ATOM 764 C CA . ASN A 1 94 ? 7.138 -13.462 5.166 1.00 90.25 94 ASN A CA 1
ATOM 765 C C . ASN A 1 94 ? 6.948 -11.942 5.068 1.00 90.25 94 ASN A C 1
ATOM 767 O O . ASN A 1 94 ? 6.132 -11.393 5.799 1.00 90.25 94 ASN A O 1
ATOM 771 N N . VAL A 1 95 ? 7.670 -11.295 4.147 1.00 92.50 95 VAL A N 1
ATOM 772 C CA . VAL A 1 95 ? 7.578 -9.847 3.896 1.00 92.50 95 VAL A CA 1
ATOM 773 C C . VAL A 1 95 ? 6.166 -9.455 3.465 1.00 92.50 95 VAL A C 1
ATOM 775 O O . VAL A 1 95 ? 5.604 -8.510 4.000 1.00 92.50 95 VAL A O 1
ATOM 778 N N . GLU A 1 96 ? 5.575 -10.199 2.532 1.00 94.38 96 GLU A N 1
ATOM 779 C CA . GLU A 1 96 ? 4.211 -9.985 2.053 1.00 94.38 96 GLU A CA 1
ATOM 780 C C . GLU A 1 96 ? 3.197 -10.081 3.199 1.00 94.38 96 GLU A C 1
ATOM 782 O O . GLU A 1 96 ? 2.414 -9.155 3.399 1.00 94.38 96 GLU A O 1
ATOM 787 N N . ASN A 1 97 ? 3.252 -11.151 3.997 1.00 94.38 97 ASN A N 1
ATOM 788 C CA . ASN A 1 97 ? 2.353 -11.333 5.139 1.00 94.38 97 ASN A CA 1
ATOM 789 C C . ASN A 1 97 ? 2.484 -10.206 6.171 1.00 94.38 97 ASN A C 1
ATOM 791 O O . ASN A 1 97 ? 1.479 -9.737 6.705 1.00 94.38 97 ASN A O 1
ATOM 795 N N . GLU A 1 98 ? 3.710 -9.758 6.446 1.00 94.75 98 GLU A N 1
ATOM 796 C CA . GLU A 1 98 ? 3.966 -8.647 7.363 1.00 94.75 98 GLU A CA 1
ATOM 797 C C . GLU A 1 98 ? 3.402 -7.332 6.813 1.00 94.75 98 GLU A C 1
ATOM 799 O O . GLU A 1 98 ? 2.660 -6.643 7.512 1.00 94.75 98 GLU A O 1
ATOM 804 N N . CYS A 1 99 ? 3.647 -7.026 5.535 1.00 95.69 99 CYS A N 1
ATOM 805 C CA . CYS A 1 99 ? 3.076 -5.856 4.871 1.00 95.69 99 CYS A CA 1
ATOM 806 C C . CYS A 1 99 ? 1.544 -5.859 4.887 1.00 95.69 99 CYS A C 1
ATOM 808 O O . CYS A 1 99 ? 0.938 -4.832 5.188 1.00 95.69 99 CYS A O 1
ATOM 810 N N . LEU A 1 100 ? 0.908 -6.997 4.598 1.00 96.75 100 LEU A N 1
ATOM 811 C CA . LEU A 1 100 ? -0.548 -7.122 4.657 1.00 96.75 100 LEU A CA 1
ATOM 812 C C . LEU A 1 100 ? -1.065 -6.941 6.089 1.00 96.75 100 LEU A C 1
ATOM 814 O O . LEU A 1 100 ? -2.059 -6.251 6.291 1.00 96.75 100 LEU A O 1
ATOM 818 N N . SER A 1 101 ? -0.374 -7.487 7.094 1.00 95.94 101 SER A N 1
ATOM 819 C CA . SER A 1 101 ? -0.743 -7.292 8.501 1.00 95.94 101 SER A CA 1
ATOM 820 C C . SER A 1 101 ? -0.653 -5.822 8.922 1.00 95.94 101 SER A C 1
ATOM 822 O O . SER A 1 101 ? -1.532 -5.333 9.637 1.00 95.94 101 SER A O 1
ATOM 824 N N . ILE A 1 102 ? 0.378 -5.101 8.473 1.00 95.62 102 ILE A N 1
ATOM 825 C CA . ILE A 1 102 ? 0.520 -3.655 8.700 1.00 95.62 102 ILE A CA 1
ATOM 826 C C . ILE A 1 102 ? -0.617 -2.909 8.001 1.00 95.62 102 ILE A C 1
ATOM 828 O O . ILE A 1 102 ? -1.287 -2.086 8.623 1.00 95.62 102 ILE A O 1
ATOM 832 N N . ALA A 1 103 ? -0.895 -3.243 6.737 1.00 96.94 103 ALA A N 1
ATOM 833 C CA . ALA A 1 103 ? -1.960 -2.619 5.962 1.00 96.94 103 ALA A CA 1
ATOM 834 C C . ALA A 1 103 ? -3.338 -2.784 6.619 1.00 96.94 103 ALA A C 1
ATOM 836 O O . ALA A 1 103 ? -4.113 -1.829 6.663 1.00 96.94 103 ALA A O 1
ATOM 837 N N . GLU A 1 104 ? -3.632 -3.972 7.158 1.00 96.69 104 GLU A N 1
ATOM 838 C CA . GLU A 1 104 ? -4.858 -4.244 7.915 1.00 96.69 104 GLU A CA 1
ATOM 839 C C . GLU A 1 104 ? -4.912 -3.470 9.233 1.00 96.69 104 GLU A C 1
ATOM 841 O O . GLU A 1 104 ? -5.961 -2.926 9.571 1.00 96.69 104 GLU A O 1
ATOM 846 N N . SER A 1 105 ? -3.788 -3.371 9.947 1.00 95.50 105 SER A N 1
ATOM 847 C CA . SER A 1 105 ? -3.702 -2.639 11.220 1.00 95.50 105 SER A CA 1
ATOM 848 C C . SER A 1 105 ? -3.925 -1.138 11.024 1.00 95.50 105 SER A C 1
ATOM 850 O O . SER A 1 105 ? -4.695 -0.522 11.755 1.00 95.50 105 SER A O 1
ATOM 852 N N . ILE A 1 106 ? -3.316 -0.559 9.985 1.00 95.25 106 ILE A N 1
ATOM 853 C CA . ILE A 1 106 ? -3.566 0.825 9.560 1.00 95.25 106 ILE A CA 1
ATOM 854 C C . ILE A 1 106 ? -4.981 0.958 8.976 1.00 95.25 106 ILE A C 1
ATOM 856 O O . ILE A 1 106 ? -5.585 2.023 9.015 1.00 95.25 106 ILE A O 1
ATOM 860 N N . GLY A 1 107 ? -5.541 -0.098 8.390 1.00 95.31 107 GLY A N 1
ATOM 861 C CA . GLY A 1 107 ? -6.799 -0.034 7.653 1.00 95.31 107 GLY A CA 1
ATOM 862 C C . GLY A 1 107 ? -6.687 0.771 6.354 1.00 95.31 107 GLY A C 1
ATOM 863 O O . GLY A 1 107 ? -7.650 1.440 5.969 1.00 95.31 107 GLY A O 1
ATOM 864 N N . THR A 1 108 ? -5.526 0.742 5.693 1.00 95.31 108 THR A N 1
ATOM 865 C CA . THR A 1 108 ? -5.375 1.274 4.329 1.00 95.31 108 THR A CA 1
ATOM 866 C C . THR A 1 108 ? -5.982 0.307 3.309 1.00 95.31 108 THR A C 1
ATOM 868 O O . THR A 1 108 ? -6.175 -0.879 3.579 1.00 95.31 108 THR A O 1
ATOM 871 N N . ASN A 1 109 ? -6.282 0.806 2.115 1.00 95.44 109 ASN A N 1
ATOM 872 C CA . ASN A 1 109 ? -6.687 -0.001 0.968 1.00 95.44 109 ASN A CA 1
ATOM 873 C C . ASN A 1 109 ? -5.672 0.020 -0.180 1.00 95.44 109 ASN A C 1
ATOM 875 O O . ASN A 1 109 ? -5.947 -0.563 -1.225 1.00 95.44 109 ASN A O 1
ATOM 879 N N . GLY A 1 110 ? -4.510 0.643 0.013 1.00 95.44 110 GLY A N 1
ATOM 880 C CA . GLY A 1 110 ? -3.425 0.645 -0.958 1.00 95.44 110 GLY A CA 1
ATOM 881 C C . GLY A 1 110 ? -2.073 0.903 -0.302 1.00 95.44 110 GLY A C 1
ATOM 882 O O . GLY A 1 110 ? -1.985 1.680 0.652 1.00 95.44 110 GLY A O 1
ATOM 883 N N . PHE A 1 111 ? -1.033 0.237 -0.800 1.00 95.88 111 PHE A N 1
ATOM 884 C CA . PHE A 1 111 ? 0.363 0.475 -0.423 1.00 95.88 111 PHE A CA 1
ATOM 885 C C . PHE A 1 111 ? 1.322 -0.038 -1.507 1.00 95.88 111 PHE A C 1
ATOM 887 O O . PHE A 1 111 ? 0.927 -0.766 -2.417 1.00 95.88 111 PHE A O 1
ATOM 894 N N . ILE A 1 112 ? 2.596 0.329 -1.405 1.00 94.00 112 ILE A N 1
ATOM 895 C CA . ILE A 1 112 ? 3.683 -0.133 -2.269 1.00 94.00 112 ILE A CA 1
ATOM 896 C C . ILE A 1 112 ? 4.689 -0.901 -1.413 1.00 94.00 112 ILE A C 1
ATOM 898 O O . ILE A 1 112 ? 5.100 -0.438 -0.349 1.00 94.00 112 ILE A O 1
ATOM 902 N N . LEU A 1 113 ? 5.125 -2.061 -1.895 1.00 93.38 113 LEU A N 1
ATOM 903 C CA . LEU A 1 113 ? 6.313 -2.728 -1.377 1.00 93.38 113 LEU A CA 1
ATOM 904 C C . LEU A 1 113 ? 7.535 -2.221 -2.143 1.00 93.38 113 LEU A C 1
ATOM 906 O O . LEU A 1 113 ? 7.645 -2.402 -3.360 1.00 93.38 113 LEU A O 1
ATOM 910 N N . LEU A 1 114 ? 8.472 -1.617 -1.420 1.00 90.75 114 LEU A N 1
ATOM 911 C CA . LEU A 1 114 ? 9.779 -1.244 -1.942 1.00 90.75 114 LEU A CA 1
ATOM 912 C C . LEU A 1 114 ? 10.781 -2.373 -1.689 1.00 90.75 114 LEU A C 1
ATOM 914 O O . LEU A 1 114 ? 10.796 -2.982 -0.619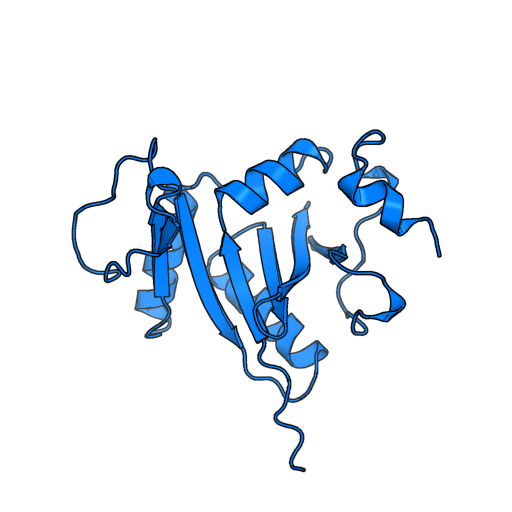 1.00 90.75 114 LEU A O 1
ATOM 918 N N . LYS A 1 115 ? 11.674 -2.601 -2.650 1.00 88.25 115 LYS A N 1
ATOM 919 C CA . LYS A 1 115 ? 12.841 -3.481 -2.528 1.00 88.25 115 LYS A CA 1
ATOM 920 C C . LYS A 1 115 ? 14.087 -2.662 -2.830 1.00 88.25 115 LYS A C 1
ATOM 922 O O . LYS A 1 115 ? 14.218 -2.122 -3.925 1.00 88.25 115 LYS A O 1
ATOM 927 N N . ASN A 1 116 ? 15.005 -2.562 -1.871 1.00 86.31 116 ASN A N 1
ATOM 928 C CA . ASN A 1 116 ? 16.188 -1.699 -1.957 1.00 86.31 116 ASN A CA 1
ATOM 929 C C . ASN A 1 116 ? 15.823 -0.250 -2.337 1.00 86.31 116 ASN A C 1
ATOM 931 O O . ASN A 1 116 ? 16.455 0.345 -3.207 1.00 86.31 116 ASN A O 1
ATOM 935 N N . LYS A 1 117 ? 14.777 0.296 -1.699 1.00 83.69 117 LYS A N 1
ATOM 936 C CA . LYS A 1 117 ? 14.213 1.642 -1.940 1.00 83.69 117 LYS A CA 1
ATOM 937 C C . LYS A 1 117 ? 13.570 1.868 -3.316 1.00 83.69 117 LYS A C 1
ATOM 939 O O . LYS A 1 117 ? 13.084 2.964 -3.566 1.00 83.69 117 LYS A O 1
ATOM 944 N N . ALA A 1 118 ? 13.522 0.861 -4.186 1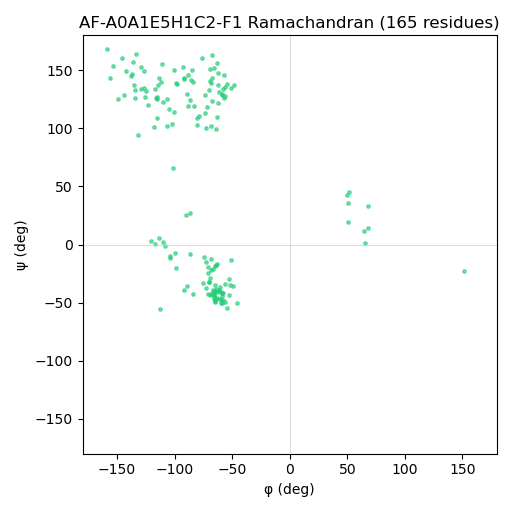.00 86.75 118 ALA A N 1
ATOM 945 C CA . ALA A 1 118 ? 12.829 0.943 -5.468 1.00 86.75 118 ALA A CA 1
ATOM 946 C C . ALA A 1 118 ? 11.423 0.318 -5.373 1.00 86.75 118 ALA A C 1
ATOM 948 O O . ALA A 1 118 ? 11.297 -0.761 -4.782 1.00 86.75 118 ALA A O 1
ATOM 949 N N . PRO A 1 119 ? 10.380 0.929 -5.968 1.00 87.56 119 PRO A N 1
ATOM 950 C CA . PRO A 1 119 ? 9.056 0.319 -6.075 1.00 87.56 119 PRO A CA 1
ATOM 951 C C . PRO A 1 119 ? 9.118 -1.042 -6.767 1.00 87.56 119 PRO A C 1
ATOM 953 O O . PRO A 1 119 ? 9.708 -1.170 -7.839 1.00 87.56 119 PRO A O 1
ATOM 956 N N . CYS A 1 120 ? 8.538 -2.062 -6.133 1.00 87.50 120 CYS A N 1
ATOM 957 C CA . CYS A 1 120 ? 8.550 -3.438 -6.628 1.00 87.50 120 CYS A CA 1
ATOM 958 C C . CYS A 1 120 ? 7.145 -3.885 -7.040 1.00 87.50 120 CYS A C 1
ATOM 960 O O . CYS A 1 120 ? 6.926 -4.262 -8.191 1.00 87.50 120 CYS A O 1
ATOM 962 N N . VAL A 1 121 ? 6.183 -3.786 -6.122 1.00 90.25 121 VAL A N 1
ATOM 963 C CA . VAL A 1 121 ? 4.772 -4.109 -6.367 1.00 90.25 121 VAL A CA 1
ATOM 964 C C . VAL A 1 121 ? 3.865 -3.124 -5.637 1.00 90.25 121 VAL A C 1
ATOM 966 O O . VAL A 1 121 ? 4.220 -2.631 -4.565 1.00 90.25 121 VAL A O 1
ATOM 969 N N . ALA A 1 122 ? 2.691 -2.867 -6.202 1.00 92.56 122 ALA A N 1
ATOM 970 C CA . ALA A 1 122 ? 1.598 -2.195 -5.515 1.00 92.56 122 ALA A CA 1
ATOM 971 C C . ALA A 1 122 ? 0.604 -3.244 -5.016 1.00 92.56 122 ALA A C 1
ATOM 973 O O . ALA A 1 122 ? 0.280 -4.186 -5.732 1.00 92.56 122 ALA A O 1
ATOM 974 N N . PHE A 1 123 ? 0.098 -3.070 -3.805 1.00 94.62 123 PHE A N 1
ATOM 975 C CA . PHE A 1 123 ? -0.998 -3.857 -3.261 1.00 94.62 123 PHE A CA 1
ATOM 976 C C . PHE A 1 123 ? -2.223 -2.968 -3.122 1.00 94.62 123 PHE A C 1
ATOM 978 O O . PHE A 1 123 ? -2.117 -1.820 -2.688 1.00 94.62 123 PHE A O 1
ATOM 985 N N . LEU A 1 124 ? -3.390 -3.509 -3.454 1.00 94.69 124 LEU A N 1
ATOM 986 C CA . LEU A 1 124 ? -4.667 -2.827 -3.295 1.00 94.69 124 LEU A CA 1
ATOM 987 C C . LEU A 1 124 ? -5.737 -3.759 -2.736 1.00 94.69 124 LEU A C 1
ATOM 989 O O . LEU A 1 124 ? -5.767 -4.952 -3.034 1.00 94.69 124 LEU A O 1
ATOM 993 N N . LYS A 1 125 ? -6.644 -3.198 -1.938 1.00 95.12 125 LYS A N 1
ATOM 994 C CA . LYS A 1 125 ? -7.765 -3.923 -1.346 1.00 95.12 125 LYS A CA 1
ATOM 995 C C . LYS A 1 125 ? -9.057 -3.575 -2.074 1.00 95.12 125 LYS A C 1
ATOM 997 O O . LYS A 1 125 ? -9.517 -2.435 -2.013 1.00 95.12 125 LYS A O 1
ATOM 1002 N N . LYS A 1 126 ? -9.676 -4.572 -2.706 1.00 89.75 126 LYS A N 1
ATOM 1003 C CA . LYS A 1 126 ? -10.972 -4.467 -3.390 1.00 89.75 126 LYS A CA 1
ATOM 1004 C C . LYS A 1 126 ? -11.893 -5.584 -2.913 1.00 89.75 126 LYS A C 1
ATOM 1006 O O . LYS A 1 126 ? -11.465 -6.723 -2.762 1.00 89.75 126 LYS A O 1
ATOM 1011 N N . ASP A 1 127 ? -13.138 -5.245 -2.587 1.00 89.12 127 ASP A N 1
ATOM 1012 C CA . ASP A 1 127 ? -14.145 -6.200 -2.095 1.00 89.12 127 ASP A CA 1
ATOM 1013 C C . ASP A 1 127 ? -13.646 -7.091 -0.941 1.00 89.12 127 ASP A C 1
ATOM 1015 O O . ASP A 1 127 ? -13.899 -8.294 -0.880 1.00 89.12 127 ASP A O 1
ATOM 1019 N N . LYS A 1 128 ? -12.922 -6.470 0.004 1.00 89.69 128 LYS A N 1
ATOM 1020 C CA . LYS A 1 128 ? -12.291 -7.106 1.180 1.00 89.69 128 LYS A CA 1
ATOM 1021 C C . LYS A 1 128 ? -11.178 -8.114 0.861 1.00 89.69 128 LYS A C 1
ATOM 1023 O O . LYS A 1 128 ? -10.732 -8.803 1.774 1.00 89.69 128 LYS A O 1
ATOM 1028 N N . ARG A 1 129 ? -10.704 -8.176 -0.382 1.00 93.94 129 ARG A N 1
ATOM 1029 C CA . ARG A 1 129 ? -9.575 -9.009 -0.806 1.00 93.94 129 ARG A CA 1
ATOM 1030 C C . ARG A 1 129 ? -8.405 -8.137 -1.226 1.00 93.94 129 ARG A C 1
ATOM 1032 O O . ARG A 1 129 ? -8.610 -7.068 -1.799 1.00 93.94 129 ARG A O 1
ATOM 1039 N N . TRP A 1 130 ? -7.198 -8.591 -0.918 1.00 96.19 130 TRP A N 1
ATOM 1040 C CA . TRP A 1 130 ? -5.983 -7.970 -1.420 1.00 96.19 130 TRP A CA 1
ATOM 1041 C C . TRP A 1 130 ? -5.640 -8.540 -2.784 1.00 96.19 130 TRP A C 1
ATOM 1043 O O . TRP A 1 130 ? -5.785 -9.738 -3.016 1.00 96.19 130 TRP A O 1
ATOM 1053 N N . TYR A 1 131 ? -5.168 -7.658 -3.649 1.00 94.62 131 TYR A N 1
ATOM 1054 C CA . TYR A 1 131 ? -4.569 -7.986 -4.926 1.00 94.62 131 TYR A CA 1
ATOM 1055 C C . TYR A 1 131 ? -3.234 -7.272 -5.023 1.00 94.62 131 TYR A C 1
ATOM 1057 O O . TYR A 1 131 ? -3.057 -6.200 -4.436 1.00 94.62 131 TYR A O 1
ATOM 1065 N N . TRP A 1 132 ? -2.314 -7.839 -5.789 1.00 92.94 132 TRP A N 1
ATOM 1066 C CA . TRP A 1 132 ? -1.089 -7.143 -6.154 1.00 92.94 132 TRP A CA 1
ATOM 1067 C C . TRP A 1 132 ? -1.070 -6.793 -7.634 1.00 92.94 132 TRP A C 1
ATOM 1069 O O . TRP A 1 132 ? -1.720 -7.421 -8.472 1.00 92.94 132 TRP A O 1
ATOM 1079 N N . LEU A 1 133 ? -0.294 -5.762 -7.928 1.00 88.69 133 LEU A N 1
ATOM 1080 C CA . LEU A 1 133 ? 0.056 -5.297 -9.250 1.00 88.69 133 LEU A CA 1
ATOM 1081 C C . LEU A 1 133 ? 1.581 -5.205 -9.334 1.00 88.69 133 LEU A C 1
ATOM 1083 O O . LEU A 1 133 ? 2.225 -4.685 -8.414 1.00 88.69 133 LEU A O 1
ATOM 1087 N N . PRO A 1 134 ? 2.178 -5.694 -10.423 1.00 87.00 134 PRO A N 1
ATOM 1088 C CA . PRO A 1 134 ? 3.598 -5.531 -10.652 1.00 87.00 134 PRO A CA 1
ATOM 1089 C C . PRO A 1 134 ? 3.917 -4.049 -10.897 1.00 87.00 134 PRO A C 1
ATOM 1091 O O . PRO A 1 134 ? 3.123 -3.345 -11.505 1.00 87.00 134 PRO A O 1
ATOM 1094 N N . LEU A 1 135 ? 5.062 -3.560 -10.413 1.00 83.56 135 LEU A N 1
ATOM 1095 C CA . LEU A 1 135 ? 5.640 -2.257 -10.807 1.00 83.56 135 LEU A CA 1
ATOM 1096 C C . LEU A 1 135 ? 7.002 -2.430 -11.501 1.00 83.56 135 LEU A C 1
ATOM 1098 O O . LEU A 1 135 ? 7.656 -1.466 -11.885 1.00 83.56 135 LEU A O 1
ATOM 1102 N N . GLN A 1 136 ? 7.434 -3.681 -11.652 1.00 81.25 136 GLN A N 1
ATOM 1103 C CA . GLN A 1 136 ? 8.649 -4.110 -12.334 1.00 81.25 136 GLN A CA 1
ATOM 1104 C C . GLN A 1 136 ? 8.310 -5.290 -13.258 1.00 81.25 136 GLN A C 1
ATOM 1106 O O . GLN A 1 136 ? 7.254 -5.908 -13.090 1.00 81.25 136 GLN A O 1
ATOM 1111 N N . PRO A 1 137 ? 9.182 -5.642 -14.223 1.00 78.75 137 PRO A N 1
ATOM 1112 C CA . PRO A 1 137 ? 8.968 -6.811 -15.071 1.00 78.75 137 PRO A CA 1
ATOM 1113 C C . PRO A 1 137 ? 8.762 -8.088 -14.245 1.00 78.75 137 PRO A C 1
ATOM 1115 O O . PRO A 1 137 ? 9.512 -8.331 -13.300 1.00 78.75 137 PRO A O 1
ATOM 1118 N N . TYR A 1 138 ? 7.808 -8.940 -14.640 1.00 79.06 138 TYR A N 1
ATOM 1119 C CA . TYR A 1 138 ? 7.470 -10.181 -13.920 1.00 79.06 138 TYR A CA 1
ATOM 1120 C C . TYR A 1 138 ? 8.680 -11.077 -13.624 1.00 79.06 138 TYR A C 1
ATOM 1122 O O . TYR A 1 138 ? 8.744 -11.689 -12.563 1.00 79.06 138 TYR A O 1
ATOM 1130 N N . SER A 1 139 ? 9.670 -11.120 -14.519 1.00 79.50 139 SER A N 1
ATOM 1131 C CA . SER A 1 139 ? 10.901 -11.906 -14.342 1.00 79.50 139 SER A CA 1
ATOM 1132 C C . SER A 1 139 ? 11.786 -11.443 -13.177 1.00 79.50 139 SER A C 1
ATOM 1134 O O . SER A 1 139 ? 12.650 -12.193 -12.729 1.00 79.50 139 SER A O 1
ATOM 1136 N N . GLN A 1 140 ? 11.594 -10.214 -12.693 1.00 79.31 140 GLN A N 1
ATOM 1137 C CA . GLN A 1 140 ? 12.335 -9.624 -11.576 1.00 79.31 140 GLN A CA 1
ATOM 1138 C C . GLN A 1 140 ? 11.558 -9.696 -10.257 1.00 79.31 140 GLN A C 1
ATOM 1140 O O . GLN A 1 140 ? 12.101 -9.363 -9.196 1.00 79.31 140 GLN A O 1
ATOM 1145 N N . LEU A 1 141 ? 10.297 -10.130 -10.319 1.00 79.62 141 LEU A N 1
ATOM 1146 C CA . LEU A 1 141 ? 9.414 -10.184 -9.172 1.00 79.62 141 LEU A CA 1
ATOM 1147 C C . LEU A 1 141 ? 9.545 -11.506 -8.419 1.00 79.62 141 LEU A C 1
ATOM 1149 O O . LEU A 1 141 ? 9.780 -12.561 -9.010 1.00 79.62 141 LEU A O 1
ATOM 1153 N N . PRO A 1 142 ? 9.399 -11.460 -7.090 1.00 78.00 142 PRO A N 1
ATOM 1154 C CA . PRO A 1 142 ? 9.259 -12.668 -6.297 1.00 78.00 142 PRO A CA 1
ATOM 1155 C C . PRO A 1 142 ? 7.937 -13.382 -6.598 1.00 78.00 142 PRO A C 1
ATOM 1157 O O . PRO A 1 142 ? 6.981 -12.790 -7.097 1.00 78.00 142 PRO A O 1
ATOM 1160 N N . VAL A 1 143 ? 7.862 -14.650 -6.204 1.00 84.00 143 VAL A N 1
ATOM 1161 C CA . VAL A 1 143 ? 6.588 -15.371 -6.159 1.00 84.00 143 VAL A CA 1
ATOM 1162 C C . VAL A 1 143 ? 5.757 -14.825 -4.995 1.00 84.00 143 VAL A C 1
ATOM 1164 O O . VAL A 1 143 ? 6.180 -14.931 -3.843 1.00 84.00 143 VAL A O 1
ATOM 1167 N N . MET A 1 144 ? 4.591 -14.259 -5.309 1.00 86.75 144 MET A N 1
ATOM 1168 C CA . MET A 1 144 ? 3.618 -13.746 -4.336 1.00 86.75 144 MET A CA 1
ATOM 1169 C C . MET A 1 144 ? 2.571 -14.807 -3.983 1.00 86.75 144 MET A C 1
ATOM 1171 O O . MET A 1 144 ? 2.289 -15.694 -4.790 1.00 86.75 144 MET A O 1
ATOM 1175 N N . GLN A 1 145 ? 1.996 -14.720 -2.782 1.00 91.00 145 GLN A N 1
ATOM 1176 C CA . GLN A 1 145 ? 0.871 -15.560 -2.350 1.00 91.00 145 GLN A CA 1
ATOM 1177 C C . GLN A 1 145 ? -0.485 -14.938 -2.691 1.00 91.00 145 GLN A C 1
ATOM 1179 O O . GLN A 1 145 ? -1.433 -15.655 -3.005 1.00 91.00 145 GLN A O 1
ATOM 1184 N N . THR A 1 146 ? -0.579 -13.613 -2.615 1.00 92.69 146 THR A N 1
ATOM 1185 C CA . THR A 1 146 ? -1.786 -12.854 -2.943 1.00 92.69 146 THR A CA 1
ATOM 1186 C C . THR A 1 146 ? -2.101 -12.979 -4.433 1.00 92.69 146 THR A C 1
ATOM 1188 O O . THR A 1 146 ? -1.212 -13.164 -5.267 1.00 92.69 146 THR A O 1
ATOM 1191 N N . GLU A 1 147 ? -3.379 -12.870 -4.789 1.00 93.19 147 GLU A N 1
ATOM 1192 C CA . GLU A 1 147 ? -3.816 -12.928 -6.182 1.00 93.19 147 GLU A CA 1
ATOM 1193 C C . GLU A 1 147 ? -3.357 -11.686 -6.963 1.00 93.19 147 GLU A C 1
ATOM 1195 O O . GLU A 1 147 ? -3.389 -10.557 -6.469 1.00 93.19 147 GLU A O 1
ATOM 1200 N N . LEU A 1 148 ? -2.938 -11.897 -8.211 1.00 91.19 148 LEU A N 1
ATOM 1201 C CA . LEU A 1 148 ? -2.689 -10.812 -9.158 1.00 91.19 148 LEU A CA 1
ATOM 1202 C C . LEU A 1 148 ? -4.027 -10.154 -9.524 1.00 91.19 148 LEU A C 1
ATOM 1204 O O . LEU A 1 148 ? -5.012 -10.858 -9.761 1.00 91.19 148 LEU A O 1
ATOM 1208 N N . LEU A 1 14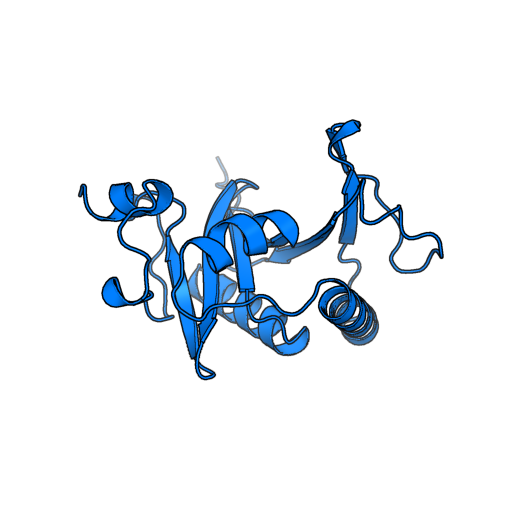9 ? -4.066 -8.822 -9.615 1.00 90.50 149 LEU A N 1
ATOM 1209 C CA . LEU A 1 149 ? -5.280 -8.130 -10.045 1.00 90.50 149 LEU A CA 1
ATOM 1210 C C . LEU A 1 149 ? -5.676 -8.552 -11.480 1.00 90.50 149 LEU A C 1
ATOM 1212 O O . LEU A 1 149 ? -4.830 -8.517 -12.377 1.00 90.50 149 LEU A O 1
ATOM 1216 N N . PRO A 1 150 ? -6.949 -8.909 -11.739 1.00 88.12 150 PRO A N 1
ATOM 1217 C CA . PRO A 1 150 ? -7.391 -9.274 -13.082 1.00 88.12 150 PRO A CA 1
ATOM 1218 C C . PRO A 1 150 ? -7.258 -8.119 -14.085 1.00 88.12 150 PRO A C 1
ATOM 1220 O O . PRO A 1 150 ? -7.681 -7.001 -13.807 1.00 88.12 150 PRO A O 1
ATOM 1223 N N . PHE A 1 151 ? -6.773 -8.399 -15.298 1.00 82.56 151 PHE A N 1
ATOM 1224 C CA . PHE A 1 151 ? -6.587 -7.380 -16.346 1.00 82.56 151 PHE A CA 1
ATOM 1225 C C . PHE A 1 151 ? -7.860 -6.601 -16.702 1.00 82.56 151 PHE A C 1
ATOM 1227 O O . PHE A 1 151 ? -7.786 -5.409 -16.972 1.00 82.56 151 PHE A O 1
ATOM 1234 N N . GLY A 1 152 ? -9.034 -7.240 -16.654 1.00 85.19 152 GLY A N 1
ATOM 1235 C CA . GLY A 1 152 ? -10.312 -6.570 -16.927 1.00 85.19 152 GLY A CA 1
ATOM 1236 C C . GLY A 1 152 ? -10.655 -5.447 -15.937 1.00 85.19 152 GLY A C 1
ATOM 1237 O O . GLY A 1 152 ? -11.498 -4.602 -16.244 1.00 85.19 152 GLY A O 1
ATOM 1238 N N . GLU A 1 153 ? -9.992 -5.415 -14.778 1.00 87.25 153 GLU A N 1
ATOM 1239 C CA . GLU A 1 153 ? -10.127 -4.380 -13.746 1.00 87.25 153 GLU A CA 1
ATOM 1240 C C . GLU A 1 153 ? -9.209 -3.173 -13.983 1.00 87.25 153 GLU A C 1
ATOM 1242 O O . GLU A 1 153 ? -9.341 -2.160 -13.299 1.00 87.25 153 GLU A O 1
ATOM 1247 N N . ILE A 1 154 ? -8.298 -3.253 -14.954 1.00 85.00 154 ILE A N 1
ATOM 1248 C CA . ILE A 1 154 ? -7.396 -2.166 -15.340 1.00 85.00 154 ILE A CA 1
ATOM 1249 C C . ILE A 1 154 ? -8.065 -1.349 -16.460 1.00 85.00 154 ILE A C 1
ATOM 1251 O O . ILE A 1 154 ? -8.790 -1.885 -17.305 1.00 85.00 154 ILE A O 1
ATOM 1255 N N . ASN A 1 155 ? -7.876 -0.032 -16.455 1.00 81.62 155 ASN A N 1
ATOM 1256 C CA . ASN A 1 155 ? -8.339 0.852 -17.517 1.00 81.62 155 ASN A CA 1
ATOM 1257 C C . ASN A 1 155 ? -7.462 0.673 -18.766 1.00 81.62 155 ASN A C 1
ATOM 1259 O O . ASN A 1 155 ? -6.273 0.991 -18.775 1.00 81.62 155 ASN A O 1
ATOM 1263 N N . GLU A 1 156 ? -8.066 0.141 -19.828 1.00 62.12 156 GLU A N 1
ATOM 1264 C CA . GLU A 1 156 ? -7.427 -0.067 -21.128 1.00 62.12 156 GLU A CA 1
ATOM 1265 C C . GLU A 1 156 ? -7.155 1.299 -21.780 1.00 62.12 156 GLU A C 1
ATOM 1267 O O . GLU A 1 156 ? -8.064 1.964 -22.269 1.00 62.12 156 GLU A O 1
ATOM 1272 N N . GLY A 1 157 ? -5.903 1.748 -21.717 1.00 56.75 157 GLY A N 1
ATOM 1273 C CA . GLY A 1 157 ? -5.471 3.074 -22.173 1.00 56.75 157 GLY A CA 1
ATOM 1274 C C . GLY A 1 157 ? -4.263 3.601 -21.400 1.00 56.75 157 GLY A C 1
ATOM 1275 O O . GLY A 1 157 ? -3.493 4.390 -21.936 1.00 56.75 157 GLY A O 1
ATOM 1276 N N . GLU A 1 158 ? -4.049 3.103 -20.181 1.00 62.06 158 GLU A N 1
ATOM 1277 C CA . GLU A 1 158 ? -2.895 3.476 -19.364 1.00 62.06 158 GLU A CA 1
ATOM 1278 C C . GLU A 1 158 ? -1.647 2.692 -19.789 1.00 62.06 158 GLU A C 1
ATOM 1280 O O . GLU A 1 158 ? -1.474 1.511 -19.460 1.00 62.06 158 GLU A O 1
ATOM 1285 N N . GLU A 1 159 ? -0.751 3.366 -20.524 1.00 55.31 159 GLU A N 1
ATOM 1286 C CA . GLU A 1 159 ? 0.538 2.818 -20.974 1.00 55.31 159 GLU A CA 1
ATOM 1287 C C . GLU A 1 159 ? 1.361 2.246 -19.815 1.00 55.31 159 GLU A C 1
ATOM 1289 O O . GLU A 1 159 ? 2.077 1.256 -20.004 1.00 55.31 159 GLU A O 1
ATOM 1294 N N . PHE A 1 160 ? 1.183 2.809 -18.613 1.00 58.03 160 PHE A N 1
ATOM 1295 C CA . PHE A 1 160 ? 1.810 2.368 -17.370 1.00 58.03 160 PHE A CA 1
ATOM 1296 C C . PHE A 1 160 ? 1.667 0.855 -17.153 1.00 58.03 160 PHE A C 1
ATOM 1298 O O . PHE A 1 160 ? 2.616 0.207 -16.712 1.00 58.03 160 PHE A O 1
ATOM 1305 N N . PHE A 1 161 ? 0.526 0.273 -17.553 1.00 60.75 161 PHE A N 1
ATOM 1306 C CA . PHE A 1 161 ? 0.259 -1.158 -17.412 1.00 60.75 161 PHE A CA 1
ATOM 1307 C C . PHE A 1 161 ? 0.386 -1.969 -18.713 1.00 60.75 161 PHE A C 1
ATOM 1309 O O . PHE A 1 161 ? 0.427 -3.198 -18.681 1.00 60.75 161 PHE A O 1
ATOM 1316 N N . THR A 1 162 ? 0.527 -1.323 -19.872 1.00 54.56 162 THR A N 1
ATOM 1317 C CA . THR A 1 162 ? 0.661 -2.031 -21.165 1.00 54.56 162 THR A CA 1
ATOM 1318 C C . THR A 1 162 ? 1.976 -2.802 -21.309 1.00 54.56 162 THR A C 1
ATOM 1320 O O . THR A 1 162 ? 2.051 -3.782 -22.053 1.00 54.56 162 THR A O 1
ATOM 1323 N N . THR A 1 163 ? 3.006 -2.429 -20.545 1.00 50.81 163 THR A N 1
ATOM 1324 C CA . THR A 1 163 ? 4.283 -3.159 -20.503 1.00 50.81 163 THR A CA 1
ATOM 1325 C C . THR A 1 163 ? 4.154 -4.519 -19.797 1.00 50.81 163 THR A C 1
ATOM 1327 O O . THR A 1 163 ? 4.965 -5.408 -20.050 1.00 50.81 163 THR A O 1
ATOM 1330 N N . PHE A 1 164 ? 3.102 -4.739 -18.989 1.00 52.41 164 PHE A N 1
ATOM 1331 C CA . PHE A 1 164 ? 2.845 -6.018 -18.305 1.00 52.41 164 PHE A CA 1
ATOM 1332 C C . PHE A 1 164 ? 2.459 -7.168 -19.237 1.00 52.41 164 PHE A C 1
ATOM 1334 O O . PHE A 1 164 ? 2.472 -8.317 -18.810 1.00 52.41 164 PHE A O 1
ATOM 1341 N N . LEU A 1 165 ? 2.150 -6.872 -20.503 1.00 46.47 165 LEU A N 1
ATOM 1342 C CA . LEU A 1 165 ? 1.725 -7.851 -21.506 1.00 46.47 165 LEU A CA 1
ATOM 1343 C C . LEU A 1 165 ? 2.775 -8.100 -22.602 1.00 46.47 165 LEU A C 1
ATOM 1345 O O . LEU A 1 165 ? 2.529 -8.881 -23.518 1.00 46.47 165 LEU A O 1
ATOM 1349 N N . LYS A 1 166 ? 3.950 -7.459 -22.523 1.00 44.06 166 LYS A N 1
ATOM 1350 C CA . LYS A 1 166 ? 5.099 -7.745 -23.399 1.00 44.06 166 LYS A CA 1
ATOM 1351 C C . LYS A 1 166 ? 6.125 -8.612 -22.664 1.00 44.06 166 LYS A C 1
ATOM 1353 O O . LYS A 1 166 ? 7.241 -8.174 -22.396 1.00 44.06 166 LYS A O 1
ATOM 1358 N N . THR A 1 167 ? 5.737 -9.840 -22.347 1.00 39.72 167 THR A N 1
ATOM 1359 C CA . THR A 1 167 ? 6.660 -10.957 -22.083 1.00 39.72 167 THR A CA 1
ATOM 1360 C C . THR A 1 167 ? 6.233 -12.140 -22.916 1.00 39.72 167 THR A C 1
ATOM 1362 O O . THR A 1 167 ? 5.039 -12.493 -22.809 1.00 39.72 167 THR A O 1
#